Protein AF-A0A3Q2VQR2-F1 (afdb_monomer_lite)

InterPro domains:
  IPR013087 Zinc finger C2H2-type [PS00028] (26-46)
  IPR013087 Zinc finger C2H2-type [PS50157] (24-51)
  IPR013087 Zinc finger C2H2-type [SM00355] (24-46)
  IPR036236 Zinc finger C2H2 superfamily [SSF57667] (7-52)
  IPR050717 C2H2-type Zinc-Finger Transcription Regulators [PTHR14196] (2-51)

Secondary structure (DSSP, 8-state):
-------HHHHHHHHHHHH---SEE-TTT--EESSHHHHHHHHHHHHHHS-S-S---

Radius of gyration: 17.04 Å; chains: 1; bounding box: 46×22×47 Å

Structure (mmCIF, N/CA/C/O backbone):
data_AF-A0A3Q2VQR2-F1
#
_entry.id   AF-A0A3Q2VQR2-F1
#
loop_
_atom_site.group_PDB
_atom_site.id
_atom_site.type_symbol
_atom_site.label_atom_id
_atom_site.label_alt_id
_atom_site.label_comp_id
_atom_site.label_asym_id
_atom_site.label_entity_id
_atom_site.label_seq_id
_atom_site.pdbx_PDB_ins_code
_atom_site.Cartn_x
_atom_site.Cartn_y
_atom_site.Cartn_z
_atom_site.occupancy
_atom_site.B_iso_or_equiv
_atom_site.auth_seq_id
_atom_site.auth_comp_id
_atom_site.auth_asym_id
_atom_site.auth_atom_id
_atom_site.pdbx_PDB_model_num
ATOM 1 N N . ILE A 1 1 ? 20.072 -9.384 -28.588 1.00 42.16 1 ILE A N 1
ATOM 2 C CA . ILE A 1 1 ? 19.202 -10.200 -27.706 1.00 42.16 1 ILE A CA 1
ATOM 3 C C . ILE A 1 1 ? 19.813 -10.090 -26.320 1.00 42.16 1 ILE A C 1
ATOM 5 O O . ILE A 1 1 ? 20.845 -10.708 -26.092 1.00 42.16 1 ILE A O 1
ATOM 9 N N . PHE A 1 2 ? 19.326 -9.180 -25.469 1.00 41.78 2 PHE A N 1
ATOM 10 C CA . PHE A 1 2 ? 19.964 -8.944 -24.170 1.00 41.78 2 PHE A CA 1
ATOM 11 C C . PHE A 1 2 ? 19.740 -10.159 -23.271 1.00 41.78 2 PHE A C 1
ATOM 13 O O . PHE A 1 2 ? 18.687 -10.345 -22.671 1.00 41.78 2 PHE A O 1
ATOM 20 N N . SER A 1 3 ? 20.759 -11.010 -23.264 1.00 67.75 3 SER A N 1
ATOM 21 C CA . SER A 1 3 ? 20.960 -12.087 -22.317 1.00 67.75 3 SER A CA 1
ATOM 22 C C . SER A 1 3 ? 21.374 -11.451 -20.998 1.00 67.75 3 SER A C 1
ATOM 24 O O . SER A 1 3 ? 22.435 -10.839 -20.936 1.00 67.75 3 SER A O 1
ATOM 26 N N . GLN A 1 4 ? 20.523 -11.536 -19.979 1.00 54.66 4 GLN A N 1
ATOM 27 C CA . GLN A 1 4 ? 20.943 -11.509 -18.578 1.00 54.66 4 GLN A CA 1
ATOM 28 C C . GLN A 1 4 ? 19.800 -12.034 -17.707 1.00 54.66 4 GLN A C 1
ATOM 30 O O . GLN A 1 4 ? 18.961 -11.309 -17.177 1.00 54.66 4 GLN A O 1
ATOM 35 N N . SER A 1 5 ? 19.776 -13.357 -17.600 1.00 67.38 5 SER A N 1
ATOM 36 C CA . SER A 1 5 ? 19.003 -14.112 -16.625 1.00 67.38 5 SER A CA 1
ATOM 37 C C . SER A 1 5 ? 19.565 -13.835 -15.228 1.00 67.38 5 SER A C 1
ATOM 39 O O . SER A 1 5 ? 20.447 -14.548 -14.760 1.00 67.38 5 SER A O 1
ATOM 41 N N . SER A 1 6 ? 19.072 -12.791 -14.562 1.00 63.22 6 SER A N 1
ATOM 42 C CA . SER A 1 6 ? 19.522 -12.411 -13.218 1.00 63.22 6 SER A CA 1
ATOM 43 C C . SER A 1 6 ? 18.323 -12.127 -12.320 1.00 63.22 6 SER A C 1
ATOM 45 O O . SER A 1 6 ? 17.712 -11.071 -12.419 1.00 63.22 6 SER A O 1
ATOM 47 N N . ASN A 1 7 ? 18.013 -13.096 -11.449 1.00 60.62 7 ASN A N 1
ATOM 48 C CA . ASN A 1 7 ? 17.086 -13.040 -10.310 1.00 60.62 7 ASN A CA 1
ATOM 49 C C . ASN A 1 7 ? 15.729 -12.346 -10.564 1.00 60.62 7 ASN A C 1
ATOM 51 O O . ASN A 1 7 ? 15.628 -11.124 -10.633 1.00 60.62 7 ASN A O 1
ATOM 55 N N . LEU A 1 8 ? 14.647 -13.136 -10.575 1.00 57.16 8 LEU A N 1
ATOM 56 C CA . LEU A 1 8 ? 13.247 -12.698 -10.733 1.00 57.16 8 LEU A CA 1
ATOM 57 C C . LEU A 1 8 ? 12.871 -11.462 -9.884 1.00 57.16 8 LEU A C 1
ATOM 59 O O . LEU A 1 8 ? 12.033 -10.658 -10.292 1.00 57.16 8 LEU A O 1
ATOM 63 N N . SER A 1 9 ? 13.497 -11.300 -8.717 1.00 61.78 9 SER A N 1
ATOM 64 C CA . SER A 1 9 ? 13.373 -10.144 -7.823 1.00 61.78 9 SER A CA 1
ATOM 65 C C . SER A 1 9 ? 13.901 -8.854 -8.457 1.00 61.78 9 SER A C 1
ATOM 67 O O . SER A 1 9 ? 13.205 -7.843 -8.463 1.00 61.78 9 SER A O 1
ATOM 69 N N . THR A 1 10 ? 15.109 -8.893 -9.021 1.00 65.00 10 THR A N 1
ATOM 70 C CA . THR A 1 10 ? 15.823 -7.742 -9.591 1.00 65.00 10 THR A CA 1
ATOM 71 C C . THR A 1 10 ? 15.162 -7.263 -10.878 1.00 65.00 10 THR A C 1
ATOM 73 O O . THR A 1 10 ? 14.947 -6.063 -11.044 1.00 65.00 10 THR A O 1
ATOM 76 N N . TRP A 1 11 ? 14.745 -8.193 -11.743 1.00 66.06 11 TRP A N 1
ATOM 77 C CA . TRP A 1 11 ? 13.980 -7.878 -12.955 1.00 66.06 11 TRP A CA 1
ATOM 78 C C . TRP A 1 11 ? 12.669 -7.145 -12.637 1.00 66.06 11 TRP A C 1
ATOM 80 O O . TRP A 1 11 ? 12.352 -6.160 -13.294 1.00 66.06 11 TRP A O 1
ATOM 90 N N . LYS A 1 12 ? 11.923 -7.569 -11.604 1.00 66.25 12 LYS A N 1
ATOM 91 C CA . LYS A 1 12 ? 10.651 -6.921 -11.237 1.00 66.25 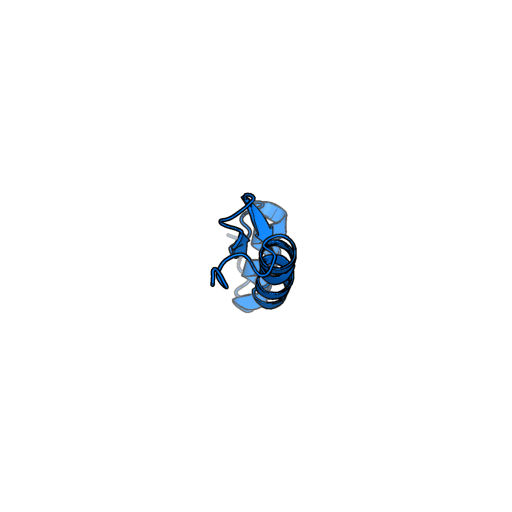12 LYS A CA 1
ATOM 92 C C . LYS A 1 12 ? 10.855 -5.462 -10.831 1.00 66.25 12 LYS A C 1
ATOM 94 O O . LYS A 1 12 ? 10.087 -4.607 -11.254 1.00 66.25 12 LYS A O 1
ATOM 99 N N . TYR A 1 13 ? 11.896 -5.164 -10.052 1.00 68.50 13 TYR A N 1
ATOM 100 C CA . TYR A 1 13 ? 12.235 -3.781 -9.698 1.00 68.50 13 TYR A CA 1
ATOM 101 C C . TYR A 1 13 ? 12.728 -2.972 -10.899 1.00 68.50 13 TYR A C 1
ATOM 103 O O . TYR A 1 13 ? 12.328 -1.820 -11.049 1.00 68.50 13 TYR A O 1
ATOM 111 N N . HIS A 1 14 ? 13.527 -3.585 -11.772 1.00 68.25 14 HIS A N 1
ATOM 112 C CA . HIS A 1 14 ? 13.977 -2.974 -13.020 1.00 68.25 14 HIS A CA 1
ATOM 113 C C . HIS A 1 14 ? 12.803 -2.630 -13.957 1.00 68.25 14 HIS A C 1
ATOM 115 O O . HIS A 1 14 ? 12.769 -1.535 -14.525 1.00 68.25 14 HIS A O 1
ATOM 121 N N . LEU A 1 15 ? 11.798 -3.507 -14.061 1.00 66.38 15 LEU A N 1
ATOM 122 C CA . LEU A 1 15 ? 10.589 -3.238 -14.838 1.00 66.38 15 LEU A CA 1
ATOM 123 C C . LEU A 1 15 ? 9.776 -2.093 -14.258 1.00 66.38 15 LEU A C 1
ATOM 125 O O . LEU A 1 15 ? 9.393 -1.200 -14.996 1.00 66.38 15 LEU A O 1
ATOM 129 N N . ILE A 1 16 ? 9.596 -2.056 -12.937 1.00 70.50 16 ILE A N 1
ATOM 130 C CA . ILE A 1 16 ? 8.871 -0.970 -12.264 1.00 70.50 16 ILE A CA 1
ATOM 131 C C . ILE A 1 16 ? 9.456 0.406 -12.623 1.00 70.50 16 ILE A C 1
ATOM 133 O O . ILE A 1 16 ? 8.703 1.365 -12.785 1.00 70.50 16 ILE A O 1
ATOM 137 N N . THR A 1 17 ? 10.780 0.517 -12.761 1.00 66.06 17 THR A N 1
ATOM 138 C CA . THR A 1 17 ? 11.443 1.765 -13.177 1.00 66.06 17 THR A CA 1
ATOM 139 C C . THR A 1 17 ? 11.324 2.074 -14.668 1.00 66.06 17 THR A C 1
ATOM 141 O O . THR A 1 17 ? 11.330 3.246 -15.027 1.00 66.06 17 THR A O 1
ATOM 144 N N . HIS A 1 18 ? 11.205 1.061 -15.530 1.00 64.81 18 HIS A N 1
ATOM 145 C CA . HIS A 1 18 ? 11.112 1.247 -16.982 1.00 64.81 18 HIS A CA 1
ATOM 146 C C . HIS A 1 18 ? 9.676 1.419 -17.488 1.00 64.81 18 HIS A C 1
ATOM 148 O O . HIS A 1 18 ? 9.439 2.229 -18.379 1.00 64.81 18 HIS A O 1
ATOM 154 N N . THR A 1 19 ? 8.725 0.657 -16.949 1.00 67.12 19 THR A N 1
ATOM 155 C CA . THR A 1 19 ? 7.336 0.593 -17.428 1.00 67.12 19 THR A CA 1
ATOM 156 C C . THR A 1 19 ? 6.352 1.294 -16.496 1.00 67.12 19 THR A C 1
ATOM 158 O O . THR A 1 19 ? 5.205 1.509 -16.872 1.00 67.12 19 THR A O 1
ATOM 161 N N . GLY A 1 20 ? 6.761 1.649 -15.271 1.00 66.06 20 GLY A N 1
ATOM 162 C CA . GLY A 1 20 ? 5.855 2.200 -14.259 1.00 66.06 20 GLY A CA 1
ATOM 163 C C . GLY A 1 20 ? 4.848 1.180 -13.710 1.00 66.06 20 GLY A C 1
ATOM 164 O O . GLY A 1 20 ? 4.048 1.520 -12.834 1.00 66.06 20 GLY A O 1
ATOM 165 N N . GLU A 1 21 ? 4.899 -0.073 -14.174 1.00 66.88 21 GLU A N 1
ATOM 166 C CA . GLU A 1 21 ? 4.008 -1.145 -13.741 1.00 66.88 21 GLU A CA 1
ATOM 167 C C . GLU A 1 21 ? 4.388 -1.596 -12.337 1.00 66.88 21 GLU A C 1
ATOM 169 O O . GLU A 1 21 ? 5.260 -2.430 -12.100 1.00 66.88 21 GLU A O 1
ATOM 174 N N . ARG A 1 22 ? 3.724 -0.987 -11.368 1.00 75.44 22 ARG A N 1
ATOM 175 C CA . ARG A 1 22 ? 3.869 -1.282 -9.950 1.00 75.44 22 ARG A CA 1
ATOM 176 C C . ARG A 1 22 ? 2.803 -2.313 -9.576 1.00 75.44 22 ARG A C 1
ATOM 178 O O . ARG A 1 22 ? 1.627 -1.965 -9.560 1.00 75.44 22 ARG A O 1
ATOM 185 N N . PRO A 1 23 ? 3.185 -3.560 -9.244 1.00 75.69 23 PRO A N 1
ATOM 186 C CA . PRO A 1 23 ? 2.235 -4.663 -9.077 1.00 75.69 23 PRO A CA 1
ATOM 187 C C . PRO A 1 23 ? 1.344 -4.530 -7.836 1.00 75.69 23 PRO A C 1
ATOM 189 O O . PRO A 1 23 ? 0.369 -5.263 -7.694 1.00 75.69 23 PRO A O 1
ATOM 192 N N . TYR A 1 24 ? 1.679 -3.629 -6.909 1.00 84.75 24 TYR A N 1
ATOM 193 C CA . TYR A 1 24 ? 0.933 -3.437 -5.672 1.00 84.75 24 TYR A CA 1
ATOM 194 C C . TYR A 1 24 ? 0.185 -2.109 -5.708 1.00 84.75 24 TYR A C 1
ATOM 196 O O . TYR A 1 24 ? 0.661 -1.110 -5.173 1.00 84.75 24 TYR A O 1
ATOM 204 N N . THR A 1 25 ? -0.992 -2.093 -6.321 1.00 83.62 25 THR A N 1
ATOM 205 C CA . THR A 1 25 ? -1.844 -0.899 -6.391 1.00 83.62 25 THR A CA 1
ATOM 206 C C . THR A 1 25 ? -2.870 -0.883 -5.263 1.00 83.62 25 THR A C 1
ATOM 208 O O . THR A 1 25 ? -3.429 -1.908 -4.872 1.00 83.62 25 THR A O 1
ATOM 211 N N . CYS A 1 26 ? -3.085 0.294 -4.689 1.00 86.75 26 CYS A N 1
ATOM 212 C CA . CYS A 1 26 ? -4.125 0.544 -3.713 1.00 86.75 26 CYS A CA 1
ATOM 213 C C . CYS A 1 26 ? -5.458 0.718 -4.431 1.00 86.75 26 CYS A C 1
ATOM 215 O O . CYS A 1 26 ? -5.636 1.676 -5.171 1.00 86.75 26 CYS A O 1
ATOM 217 N N . ASP A 1 27 ? -6.395 -0.179 -4.156 1.00 83.25 27 ASP A N 1
ATOM 218 C CA . ASP A 1 27 ? -7.752 -0.142 -4.709 1.00 83.25 27 ASP A CA 1
ATOM 219 C C . ASP A 1 27 ? -8.541 1.113 -4.284 1.00 83.25 27 ASP A C 1
ATOM 221 O O . ASP A 1 27 ? -9.370 1.623 -5.021 1.00 83.25 27 ASP A O 1
ATOM 225 N N . THR A 1 28 ? -8.226 1.673 -3.112 1.00 81.44 28 THR A N 1
ATOM 226 C CA . THR A 1 28 ? -8.956 2.815 -2.540 1.00 81.44 28 THR A CA 1
ATOM 227 C C . THR A 1 28 ? -8.616 4.152 -3.203 1.00 81.44 28 THR A C 1
ATOM 229 O O . THR A 1 28 ? -9.469 5.025 -3.289 1.00 81.44 28 THR A O 1
ATOM 232 N N . CYS A 1 29 ? -7.374 4.348 -3.654 1.00 86.69 29 CYS A N 1
ATOM 233 C CA . CYS A 1 29 ? -6.924 5.639 -4.198 1.00 86.69 29 CYS A CA 1
ATOM 234 C C . CYS A 1 29 ? -6.065 5.529 -5.463 1.00 86.69 29 CYS A C 1
ATOM 236 O O . CYS A 1 29 ? -5.489 6.521 -5.903 1.00 86.69 29 CYS A O 1
ATOM 238 N N . GLY A 1 30 ? -5.897 4.326 -6.012 1.00 82.69 30 GLY A N 1
ATOM 239 C CA . GLY A 1 30 ? -5.072 4.074 -7.194 1.00 82.69 30 GLY A CA 1
ATOM 240 C C . GLY A 1 30 ? -3.563 4.232 -6.972 1.00 82.69 30 GLY A C 1
ATOM 241 O O . GLY A 1 30 ? -2.794 4.124 -7.925 1.00 82.69 30 GLY A O 1
ATOM 242 N N . LYS A 1 31 ? -3.092 4.483 -5.738 1.00 83.25 31 LYS A N 1
ATOM 243 C CA . LYS A 1 31 ? -1.652 4.626 -5.464 1.00 83.25 31 LYS A CA 1
ATOM 244 C C . LYS A 1 31 ? -0.932 3.300 -5.625 1.00 83.25 31 LYS A C 1
ATOM 246 O O . LYS A 1 31 ? -1.261 2.307 -4.985 1.00 83.25 31 LYS A O 1
ATOM 251 N N . SER A 1 32 ? 0.118 3.323 -6.422 1.00 83.19 32 SER A N 1
ATOM 252 C CA . SER A 1 32 ? 0.895 2.144 -6.751 1.00 83.19 32 SER A CA 1
ATOM 253 C C . SER A 1 32 ? 2.172 2.024 -5.910 1.00 83.19 32 SER A C 1
ATOM 255 O O . SER A 1 32 ? 2.856 3.016 -5.639 1.00 83.19 32 SER A O 1
ATOM 257 N N . PHE A 1 33 ? 2.567 0.803 -5.545 1.00 83.81 33 PHE A N 1
ATOM 258 C CA . PHE A 1 33 ? 3.719 0.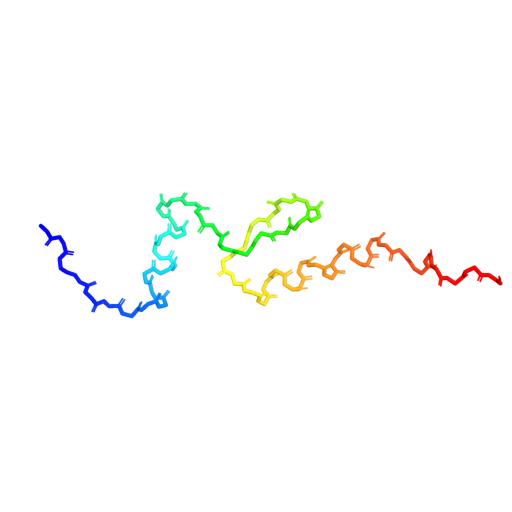481 -4.692 1.00 83.81 33 PHE A CA 1
ATOM 259 C C . PHE A 1 33 ? 4.607 -0.613 -5.302 1.00 83.81 33 PHE A C 1
ATOM 261 O O . PHE A 1 33 ? 4.131 -1.520 -5.979 1.00 83.81 33 PHE A O 1
ATOM 268 N N . SER A 1 34 ? 5.916 -0.545 -5.033 1.00 81.38 34 SER A N 1
ATOM 269 C CA . SER A 1 34 ? 6.879 -1.573 -5.465 1.00 81.38 34 SER A CA 1
ATOM 270 C C . SER A 1 34 ? 6.936 -2.779 -4.525 1.00 81.38 34 SER A C 1
ATOM 272 O O . SER A 1 34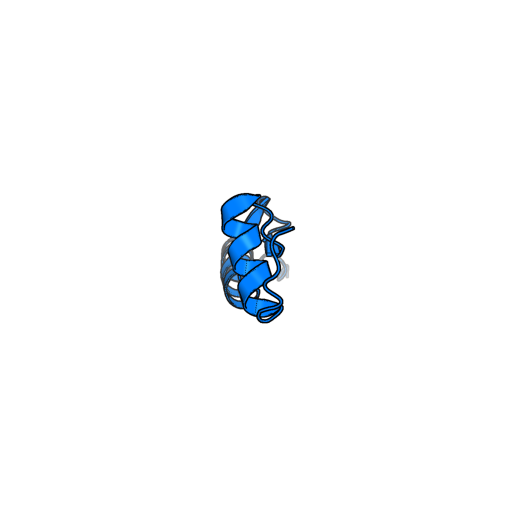 ? 7.408 -3.841 -4.916 1.00 81.38 34 SER A O 1
ATOM 274 N N . GLN A 1 35 ? 6.465 -2.627 -3.284 1.00 83.25 35 GLN A N 1
ATOM 275 C CA . GLN A 1 35 ? 6.509 -3.663 -2.254 1.00 83.25 35 GLN A CA 1
ATOM 276 C C . GLN A 1 35 ? 5.145 -3.846 -1.587 1.00 83.25 35 GLN A C 1
ATOM 278 O O . GLN A 1 35 ? 4.430 -2.877 -1.312 1.00 83.25 35 GLN A O 1
ATOM 283 N N . LYS A 1 36 ? 4.825 -5.100 -1.247 1.00 83.75 36 LYS A N 1
ATOM 284 C CA . LYS A 1 36 ? 3.593 -5.465 -0.536 1.00 83.75 36 LYS A CA 1
ATOM 285 C C . LYS A 1 36 ? 3.524 -4.848 0.865 1.00 83.75 36 LYS A C 1
ATOM 287 O O . LYS A 1 36 ? 2.456 -4.412 1.280 1.00 83.75 36 LYS A O 1
ATOM 292 N N . SER A 1 37 ? 4.646 -4.789 1.586 1.00 86.88 37 SER A N 1
ATOM 293 C CA . SER A 1 37 ? 4.744 -4.179 2.923 1.00 86.88 37 SER A CA 1
ATOM 294 C C . SER A 1 37 ? 4.355 -2.697 2.900 1.00 86.88 37 SER A C 1
ATOM 296 O O . SER A 1 37 ? 3.550 -2.260 3.723 1.00 86.88 37 SER A O 1
ATOM 298 N N . SER A 1 38 ? 4.850 -1.948 1.909 1.00 87.50 38 SER A N 1
ATOM 299 C CA . SER A 1 38 ? 4.505 -0.539 1.696 1.00 87.50 38 SER A CA 1
ATOM 300 C C . SER A 1 38 ? 3.021 -0.359 1.377 1.00 87.50 38 SER A C 1
ATOM 302 O O . SER A 1 38 ? 2.385 0.503 1.978 1.00 87.50 38 SER A O 1
ATOM 304 N N . LEU A 1 39 ? 2.444 -1.203 0.508 1.00 89.31 39 LEU A N 1
ATOM 305 C CA . LEU A 1 39 ? 1.002 -1.180 0.235 1.00 89.31 39 LEU A CA 1
ATOM 306 C C . LEU A 1 39 ? 0.185 -1.485 1.500 1.00 89.31 39 LEU A C 1
ATOM 308 O O . LEU A 1 39 ? -0.797 -0.8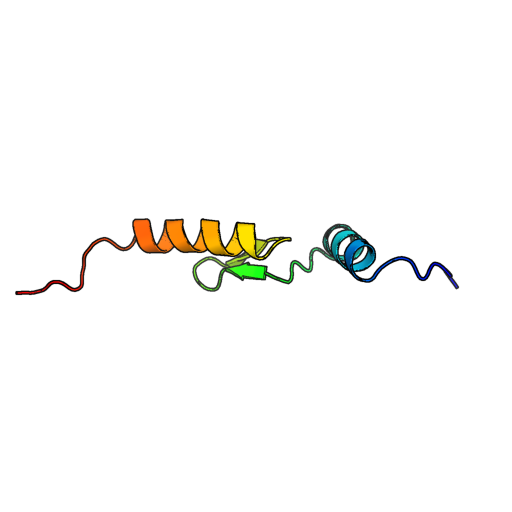04 1.763 1.00 89.31 39 LEU A O 1
ATOM 312 N N . MET A 1 40 ? 0.573 -2.480 2.300 1.00 87.38 40 MET A N 1
ATOM 313 C CA . MET A 1 40 ? -0.156 -2.841 3.523 1.00 87.38 40 MET A CA 1
ATOM 314 C C . MET A 1 40 ? -0.117 -1.726 4.571 1.00 87.38 40 MET A C 1
ATOM 316 O O . MET A 1 40 ? -1.142 -1.442 5.184 1.00 87.38 40 MET A O 1
ATOM 320 N N . CYS A 1 41 ? 1.032 -1.069 4.759 1.00 89.06 41 CYS A N 1
ATOM 321 C CA . CYS A 1 41 ? 1.133 0.112 5.619 1.00 89.06 41 CYS A CA 1
ATOM 322 C C . CYS A 1 41 ? 0.263 1.258 5.083 1.00 89.06 41 CYS A C 1
ATOM 324 O O . CYS A 1 41 ? -0.514 1.850 5.823 1.00 89.06 41 CYS A O 1
ATOM 326 N N . HIS A 1 42 ? 0.307 1.499 3.773 1.00 89.06 42 HIS A N 1
ATOM 327 C CA . HIS A 1 42 ? -0.531 2.502 3.132 1.00 89.06 42 HIS A CA 1
ATOM 328 C C . HIS A 1 42 ? -2.034 2.208 3.271 1.00 89.06 42 HIS A C 1
ATOM 330 O O . HIS A 1 42 ? -2.807 3.104 3.579 1.00 89.06 42 HIS A O 1
ATOM 336 N N . LYS A 1 43 ? -2.478 0.955 3.124 1.00 86.06 43 LYS A N 1
ATOM 337 C CA . LYS A 1 43 ? -3.890 0.590 3.336 1.00 86.06 43 LYS A CA 1
ATOM 338 C C . LYS A 1 43 ? -4.365 0.895 4.757 1.00 86.06 43 LYS A C 1
ATOM 340 O O . LYS A 1 43 ? -5.539 1.203 4.936 1.00 86.06 43 LYS A O 1
ATOM 345 N N . LYS A 1 44 ? -3.463 0.858 5.746 1.00 85.19 44 LYS A N 1
ATOM 346 C CA . LYS A 1 44 ? -3.795 1.225 7.126 1.00 85.19 44 LYS A CA 1
ATOM 347 C C . LYS A 1 44 ? -4.117 2.710 7.288 1.00 85.19 44 LYS A C 1
ATOM 349 O O . LYS A 1 44 ? -4.894 3.043 8.174 1.00 85.19 44 LYS A O 1
ATOM 354 N N . THR A 1 45 ? -3.575 3.590 6.441 1.00 84.31 45 THR A N 1
ATOM 355 C CA . THR A 1 45 ? -3.903 5.025 6.496 1.00 84.31 45 THR A CA 1
ATOM 356 C C . THR A 1 45 ? -5.349 5.269 6.077 1.00 84.31 45 THR A C 1
ATOM 358 O O . THR A 1 45 ? -6.044 6.024 6.739 1.00 84.31 45 THR A O 1
ATOM 361 N N . HIS A 1 46 ? -5.846 4.539 5.072 1.00 81.19 46 HIS A N 1
ATOM 362 C CA . HIS A 1 46 ? -7.260 4.584 4.671 1.00 81.19 46 HIS A CA 1
ATOM 363 C C . HIS A 1 46 ? -8.194 4.051 5.758 1.00 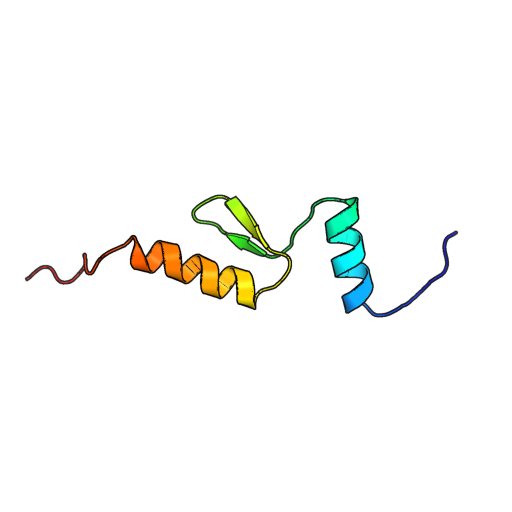81.19 46 HIS A C 1
ATOM 365 O O . HIS A 1 46 ? -9.276 4.585 5.969 1.00 81.19 46 HIS A O 1
ATOM 371 N N . THR A 1 47 ? -7.787 2.999 6.475 1.00 69.44 47 THR A N 1
ATOM 372 C CA . THR A 1 47 ? -8.566 2.499 7.619 1.00 69.44 47 THR A CA 1
ATOM 373 C C . THR A 1 47 ? -8.439 3.373 8.862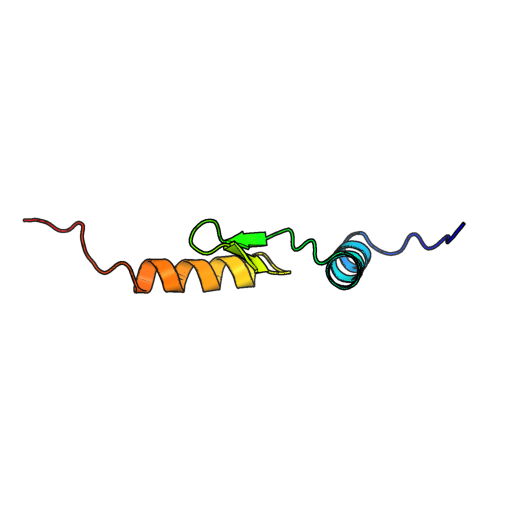 1.00 69.44 47 THR A C 1
ATOM 375 O O . THR A 1 47 ? -9.297 3.275 9.718 1.00 69.44 47 THR A O 1
ATOM 378 N N . ALA A 1 48 ? -7.401 4.203 8.985 1.00 63.12 48 ALA A N 1
ATOM 379 C CA . ALA A 1 48 ? -7.306 5.215 10.038 1.00 63.12 48 ALA A CA 1
ATOM 380 C C . ALA A 1 48 ? -8.128 6.473 9.693 1.00 63.12 48 ALA A C 1
ATOM 382 O O . ALA A 1 48 ? -8.604 7.151 10.597 1.00 63.12 48 ALA A O 1
ATOM 383 N N . GLU A 1 49 ? -8.341 6.752 8.400 1.00 55.66 49 GLU A N 1
ATOM 384 C CA . GLU A 1 49 ? -9.314 7.743 7.910 1.00 55.66 49 GLU A CA 1
ATOM 385 C C . GLU A 1 49 ? -10.765 7.248 7.958 1.00 55.66 49 GLU A C 1
ATOM 387 O O . GLU A 1 49 ? -11.690 8.055 7.923 1.00 55.66 49 GLU A O 1
ATOM 392 N N . LYS A 1 50 ? -10.990 5.935 8.061 1.00 52.50 50 LYS A N 1
ATOM 393 C CA . LYS A 1 50 ? -12.299 5.369 8.383 1.00 52.50 50 LYS A CA 1
ATOM 394 C C . LYS A 1 50 ? -12.364 5.228 9.905 1.00 52.50 50 LYS A C 1
ATOM 396 O O . LYS A 1 50 ? -11.838 4.249 10.429 1.00 52.50 50 LYS A O 1
ATOM 401 N N . PRO A 1 51 ? -12.955 6.187 10.638 1.00 56.12 51 PRO A N 1
ATOM 402 C CA . PRO A 1 51 ? -13.039 6.068 12.081 1.00 56.12 51 PRO A CA 1
ATOM 403 C C . PRO A 1 51 ? -13.864 4.827 12.425 1.00 56.12 51 PRO A C 1
ATOM 405 O O . PRO A 1 51 ? -14.507 4.222 11.566 1.00 56.12 51 PRO A O 1
ATOM 408 N N . GLU A 1 52 ? -13.847 4.480 13.701 1.00 53.41 52 GLU A N 1
ATOM 409 C CA . GLU A 1 52 ? -14.826 3.690 14.447 1.00 53.41 52 GLU A CA 1
ATOM 410 C C . GLU A 1 52 ? -16.304 3.992 14.055 1.00 53.41 52 GLU A C 1
ATOM 412 O O . GLU A 1 52 ? -17.084 4.497 14.850 1.00 53.41 52 GLU A O 1
ATOM 417 N N . ALA A 1 53 ? -16.720 3.707 12.820 1.00 55.62 53 ALA A N 1
ATOM 418 C CA . ALA A 1 53 ? -18.028 4.031 12.244 1.00 55.62 53 ALA A CA 1
ATOM 419 C C . ALA A 1 53 ? -18.795 2.758 11.859 1.00 55.62 53 ALA A C 1
ATOM 421 O O . ALA A 1 53 ? -19.568 2.729 10.906 1.00 55.62 53 ALA A O 1
ATOM 422 N N . HIS A 1 54 ? -18.563 1.685 12.614 1.00 54.53 54 HIS A N 1
ATOM 423 C CA . HIS A 1 54 ? -19.552 0.630 12.804 1.00 54.53 54 HIS A CA 1
ATOM 424 C C . HIS A 1 54 ? -19.472 0.080 14.237 1.00 54.53 54 HIS A C 1
ATOM 426 O O . HIS A 1 54 ? -19.285 -1.112 14.476 1.00 54.53 54 HIS A O 1
ATOM 432 N N . LYS A 1 55 ? -19.585 0.989 15.207 1.00 49.53 55 LYS A N 1
ATOM 433 C CA . LYS A 1 55 ? -20.214 0.708 16.501 1.00 49.53 55 LYS A CA 1
ATOM 434 C C . LYS A 1 55 ? -21.374 1.686 16.632 1.00 49.53 55 LYS A C 1
ATOM 436 O O . LYS A 1 55 ? -21.296 2.676 17.349 1.00 49.53 55 LYS A O 1
ATOM 441 N N . THR A 1 56 ? -22.407 1.452 15.832 1.00 49.94 56 THR A N 1
ATOM 442 C CA . THR A 1 56 ? -23.725 2.002 16.132 1.00 49.94 56 THR A CA 1
ATOM 443 C C . THR A 1 56 ? -24.318 1.133 17.237 1.00 49.94 56 THR A C 1
ATOM 445 O O . THR A 1 56 ? -24.194 -0.090 17.175 1.00 49.94 56 THR A O 1
ATOM 448 N N . PHE A 1 57 ? -24.834 1.826 18.250 1.00 44.56 57 PHE A N 1
ATOM 449 C CA . PHE A 1 57 ? -25.558 1.364 19.434 1.00 44.56 57 PHE A CA 1
ATOM 450 C C . PHE A 1 57 ? -26.469 0.155 19.210 1.00 44.56 57 PHE A C 1
ATOM 452 O O . PHE A 1 57 ? -27.105 0.091 18.133 1.00 44.56 57 PHE A O 1
#

Foldseek 3Di:
DDDDPDDPLVVLVVCCVVPVPQPQADPVPRDGDVDPVVSVVVVVVVVVVVPPPPPDD

pLDDT: mean 70.66, std 13.63, range [41.78, 89.31]

Sequence (57 aa):
IFSQSSNLSTWKYHLITHTGERPYTCDTCGKSFSQKSSLMCHKKTHTAEKPEAHKTF

Organism: Haplochromis burtoni (NCBI:txid8153)